Protein AF-A0ABD1AXD9-F1 (afdb_monomer)

Sequence (155 aa):
MDCRLHLVLIFSCIHLFCLSSQQETRFVYNGFDQADLFIDGLARILPGGLLQLTNATELQIGHAFFMQPFDFGPSSSLSFYTHFVCALVPPKFGADGGHGIAFVVSPSMNLSHALPTQYLGIFNSSTNRTSSSQLLAIELDTVKTSEFRKGSCWD

Nearest PDB structures (foldseek):
  1lof-assembly2_C  TM=7.909E-01  e=4.715E-04  Lathyrus ochrus
  1bqp-assembly1_A  TM=7.989E-01  e=6.779E-04  Pisum sativum
  1lgb-assembly1_A  TM=8.227E-01  e=9.747E-04  Lathyrus ochrus
  1rin-assembly1_A  TM=7.973E-01  e=9.747E-04  Pisum sativum
  1lgc-assembly2_E-2  TM=8.229E-01  e=2.141E-03  Lathyrus ochrus

InterPro domains:
  IPR001220 Legume lectin domain [PF00139] (25-148)
  IPR013320 Concanavalin A-like lectin/glucanase domain superfamily [SSF49899] (25-148)
  IPR050258 Leguminous Lectin [PTHR32401] (9-148)

Solvent-accessible surface area (backbone atoms only — not comparable to full-atom values): 10372 Å² total; per-residue (Å²): 126,60,69,63,53,52,52,51,51,52,53,50,51,52,51,54,51,60,68,64,61,66,83,76,89,80,87,86,73,97,46,42,80,83,53,72,56,48,67,41,76,61,26,48,71,43,95,89,18,44,76,38,39,69,71,90,64,79,83,59,41,41,42,77,39,71,66,73,80,82,86,75,56,96,86,56,85,85,83,84,86,86,87,85,86,85,84,89,77,70,47,79,92,77,50,84,60,73,41,60,55,62,53,75,51,58,92,60,90,80,47,87,76,31,32,37,56,96,34,68,37,64,35,32,94,74,57,80,79,45,97,76,68,76,54,49,74,55,72,52,74,69,57,94,54,89,88,54,53,96,86,53,65,100,121

Radius of gyration: 21.8 Å; Cα contacts (8 Å, |Δi|>4): 155; chains: 1; bounding box: 60×27×69 Å

Organism: NCBI:txid228776

Secondary structure (DSSP, 8-state):
-HHHHHHHHHHHHHHHHHHHT--------SSSTT--EEEEET-EEETTTEEE---SSTT--EEEEESSPP---TTPPPP---------PPPGGGPPPP-EEEEEE-S-S--TT--SGGGTTT--TTGGG-TT---EEEEEE-S--TTS-TT-S--

Foldseek 3Di:
DVVVVVVVVVVVVVVVVVVVPPPDDDDDPPFQPPAQKDKDWPWDQDPGRDIDQDDPDPWTGIDIDRPDADDDDPPDDDDDDDDDDDDQDADPPPDDGFQWAKDKDFPDPDLVVATGGPRRSRDDPVVLPDPPGPMDIDTDTPDDDPVADDPPDSD

Structure (mmCIF, N/CA/C/O backbone):
data_AF-A0ABD1AXD9-F1
#
_entry.id   AF-A0ABD1AXD9-F1
#
loop_
_atom_site.group_PDB
_atom_site.id
_atom_site.type_symbol
_atom_site.label_atom_id
_atom_site.label_alt_id
_atom_site.label_comp_id
_atom_site.label_asym_id
_atom_site.label_entity_id
_atom_site.label_seq_id
_atom_site.pdbx_PDB_ins_code
_atom_site.Cartn_x
_atom_site.Cartn_y
_atom_site.Cartn_z
_atom_site.occupancy
_atom_site.B_iso_or_equiv
_atom_site.auth_seq_id
_atom_site.auth_comp_id
_atom_site.auth_asym_id
_atom_site.auth_atom_id
_atom_site.pdbx_PDB_model_num
ATOM 1 N N . MET A 1 1 ? -37.455 -14.734 48.805 1.00 60.12 1 MET A N 1
ATOM 2 C CA . MET A 1 1 ? -36.001 -14.510 48.585 1.00 60.12 1 MET A CA 1
ATOM 3 C C . MET A 1 1 ? -35.715 -14.125 47.127 1.00 60.12 1 MET A C 1
ATOM 5 O O . MET A 1 1 ? -34.572 -14.128 46.686 1.00 60.12 1 MET A O 1
ATOM 9 N N . ASP A 1 2 ? -36.747 -13.680 46.407 1.00 71.88 2 ASP A N 1
ATOM 10 C CA . ASP A 1 2 ? -36.811 -13.799 44.948 1.00 71.88 2 ASP A CA 1
ATOM 11 C C . ASP A 1 2 ? -36.408 -12.497 44.239 1.00 71.88 2 ASP A C 1
ATOM 13 O O . ASP A 1 2 ? -35.677 -12.531 43.253 1.00 71.88 2 ASP A O 1
ATOM 17 N N . CYS A 1 3 ? -36.722 -11.331 44.825 1.00 72.56 3 CYS A N 1
ATOM 18 C CA . CYS A 1 3 ? -36.260 -10.032 44.311 1.00 72.56 3 CYS A CA 1
ATOM 19 C C . CYS A 1 3 ? -34.733 -9.874 44.346 1.00 72.56 3 CYS A C 1
ATOM 21 O O . CYS A 1 3 ? -34.159 -9.253 43.455 1.00 72.56 3 CYS A O 1
ATOM 23 N N . ARG A 1 4 ? -34.058 -10.432 45.363 1.00 79.31 4 ARG A N 1
ATOM 24 C CA . ARG A 1 4 ? -32.591 -10.347 45.465 1.00 79.31 4 ARG A CA 1
ATOM 25 C C . ARG A 1 4 ? -31.899 -11.197 44.402 1.00 79.31 4 ARG A C 1
ATOM 27 O O . ARG A 1 4 ? -30.908 -10.747 43.841 1.00 79.31 4 ARG A O 1
ATOM 34 N N . LEU A 1 5 ? -32.438 -12.376 44.092 1.00 80.12 5 LEU A N 1
ATOM 35 C CA . LEU A 1 5 ? -31.900 -13.242 43.044 1.00 80.12 5 LEU A CA 1
ATOM 36 C C . LEU A 1 5 ? -32.086 -12.620 41.651 1.00 80.12 5 LEU A C 1
ATOM 38 O O . LEU A 1 5 ? -31.161 -12.636 40.847 1.00 80.12 5 LEU A O 1
ATOM 42 N N . HIS A 1 6 ? -33.245 -12.010 41.384 1.00 78.50 6 HIS A N 1
ATOM 43 C CA . HIS A 1 6 ? -33.500 -11.310 40.120 1.00 78.50 6 HIS A CA 1
ATOM 44 C C . HIS A 1 6 ? -32.581 -10.102 39.906 1.00 78.50 6 HIS A C 1
ATOM 46 O O . HIS A 1 6 ? -32.050 -9.933 38.813 1.00 78.50 6 HIS A O 1
ATOM 52 N N . LEU A 1 7 ? -32.327 -9.300 40.944 1.00 83.06 7 LEU A N 1
ATOM 53 C CA . LEU A 1 7 ? -31.382 -8.178 40.869 1.00 83.06 7 LEU A CA 1
ATOM 54 C C . LEU A 1 7 ? -29.953 -8.636 40.555 1.00 83.06 7 LEU A C 1
ATOM 56 O O . LEU A 1 7 ? -29.288 -8.016 39.728 1.00 83.06 7 LEU A O 1
ATOM 60 N N . VAL A 1 8 ? -29.500 -9.734 41.169 1.00 87.00 8 VAL A N 1
ATOM 61 C CA . VAL A 1 8 ? -28.179 -10.323 40.893 1.00 87.00 8 VAL A CA 1
ATOM 62 C C . VAL A 1 8 ? -28.091 -10.831 39.453 1.00 87.00 8 VAL A C 1
ATOM 64 O O . VAL A 1 8 ? -27.091 -10.576 38.784 1.00 87.00 8 VAL A O 1
ATOM 67 N N . LEU A 1 9 ? -29.141 -11.488 38.950 1.00 83.31 9 LEU A N 1
ATOM 68 C CA . LEU A 1 9 ? -29.199 -11.947 37.560 1.00 83.31 9 LEU A CA 1
ATOM 69 C C . LEU A 1 9 ? -29.167 -10.774 36.573 1.00 83.31 9 LEU A C 1
ATOM 71 O O . LEU A 1 9 ? -28.398 -10.818 35.622 1.00 83.31 9 LEU A O 1
ATOM 75 N N . ILE A 1 10 ? -29.916 -9.697 36.823 1.00 85.06 10 ILE A N 1
ATOM 76 C CA . ILE A 1 10 ? -29.911 -8.500 35.964 1.00 85.06 10 ILE A CA 1
ATOM 77 C C . ILE A 1 10 ? -28.521 -7.853 35.938 1.00 85.06 10 ILE A C 1
ATOM 79 O O . ILE A 1 10 ? -28.002 -7.567 34.861 1.00 85.06 10 ILE A O 1
ATOM 83 N N . PHE A 1 11 ? -27.884 -7.668 37.099 1.00 83.12 11 PHE A N 1
ATOM 84 C CA . PHE A 1 11 ? -26.533 -7.098 37.171 1.00 83.12 11 PHE A CA 1
ATOM 85 C C . PHE A 1 11 ? -25.500 -7.982 36.460 1.00 83.12 11 PHE A C 1
ATOM 87 O O . PHE A 1 11 ? -24.647 -7.475 35.730 1.00 83.12 11 PHE A O 1
ATOM 94 N N . SER A 1 12 ? -25.613 -9.304 36.625 1.00 82.31 12 SER A N 1
ATOM 95 C CA . SER A 1 12 ? -24.769 -10.290 35.946 1.00 82.31 12 SER A CA 1
ATOM 96 C C . SER A 1 12 ? -24.960 -10.259 34.428 1.00 82.31 12 SER A C 1
ATOM 98 O O . SER A 1 12 ? -23.968 -10.237 33.702 1.00 82.31 12 SER A O 1
ATOM 100 N N . CYS A 1 13 ? -26.202 -10.183 33.940 1.00 78.44 13 CYS A N 1
ATOM 101 C CA . CYS A 1 13 ? -26.508 -10.071 32.515 1.00 78.44 13 CYS A CA 1
ATOM 102 C C . CYS A 1 13 ? -25.974 -8.766 31.912 1.00 78.44 13 CYS A C 1
ATOM 104 O O . CYS A 1 13 ? -25.403 -8.803 30.826 1.00 78.44 13 CYS A O 1
ATOM 106 N N . ILE A 1 14 ? -26.106 -7.635 32.616 1.00 74.12 14 ILE A N 1
ATOM 107 C CA . ILE A 1 14 ? -25.571 -6.339 32.167 1.00 74.12 14 ILE A CA 1
ATOM 108 C C . ILE A 1 14 ? -24.039 -6.384 32.100 1.00 74.12 14 ILE A C 1
ATOM 110 O O . ILE A 1 14 ? -23.464 -5.959 31.103 1.00 74.12 14 ILE A O 1
ATOM 114 N N . HIS A 1 15 ? -23.367 -6.948 33.111 1.00 70.44 15 HIS A N 1
ATOM 115 C CA . HIS A 1 15 ? -21.910 -7.123 33.080 1.00 70.44 15 HIS A CA 1
ATOM 116 C C . HIS A 1 15 ? -21.445 -8.055 31.951 1.00 70.44 15 HIS A C 1
ATOM 118 O O . HIS A 1 15 ? -20.466 -7.735 31.279 1.00 70.44 15 HIS A O 1
ATOM 124 N N . LEU A 1 16 ? -22.153 -9.164 31.698 1.00 68.12 16 LEU A N 1
ATOM 125 C CA . LEU A 1 16 ? -21.856 -10.050 30.565 1.00 68.12 16 LEU A CA 1
ATOM 126 C C . LEU A 1 16 ? -22.014 -9.323 29.221 1.00 68.12 16 LEU A C 1
ATOM 128 O O . LEU A 1 16 ? -21.163 -9.465 28.345 1.00 68.12 16 LEU A O 1
ATOM 132 N N . PHE A 1 17 ? -23.070 -8.518 29.070 1.00 63.69 17 PHE A N 1
ATOM 133 C CA . PHE A 1 17 ? -23.304 -7.734 27.856 1.00 63.69 17 PHE A CA 1
ATOM 134 C C . PHE A 1 17 ? -22.213 -6.676 27.639 1.00 63.69 17 PHE A C 1
ATOM 136 O O . PHE A 1 17 ? -21.685 -6.572 26.533 1.00 63.69 17 PHE A O 1
ATOM 143 N N . CYS A 1 18 ? -21.816 -5.941 28.683 1.00 60.31 18 CYS A N 1
ATOM 144 C CA . CYS A 1 18 ? -20.761 -4.925 28.598 1.00 60.31 18 CYS A CA 1
ATOM 145 C C . CYS A 1 18 ? -19.375 -5.512 28.289 1.00 60.31 18 CYS A C 1
ATOM 147 O O . CYS A 1 18 ? -18.604 -4.894 27.563 1.00 60.31 18 CYS A O 1
ATOM 149 N N . LEU A 1 19 ? -19.048 -6.706 28.795 1.00 58.03 19 LEU A N 1
ATOM 150 C CA . LEU A 1 19 ? -17.797 -7.392 28.442 1.00 58.03 19 LEU A CA 1
ATOM 151 C C . LEU A 1 19 ? -17.787 -7.859 26.976 1.00 58.03 19 LEU A C 1
ATOM 153 O O . LEU A 1 19 ? -16.726 -7.909 26.361 1.00 58.03 19 LEU A O 1
ATOM 157 N N . SER A 1 20 ? -18.957 -8.172 26.407 1.00 55.25 20 SER A N 1
ATOM 158 C CA . SER A 1 20 ? -19.086 -8.598 25.007 1.00 55.25 20 SER A CA 1
ATOM 159 C C . SER A 1 20 ? -19.054 -7.451 23.991 1.00 55.25 20 SER A C 1
ATOM 161 O O . SER A 1 20 ? -18.853 -7.699 22.806 1.00 55.25 20 SER A O 1
ATOM 163 N N . SER A 1 21 ? -19.228 -6.196 24.427 1.00 53.72 21 SER A N 1
ATOM 164 C CA . SER A 1 21 ? -19.289 -5.035 23.529 1.00 53.72 21 SER A CA 1
ATOM 165 C C . SER A 1 21 ? -17.914 -4.477 23.151 1.00 53.72 21 SER A C 1
ATOM 167 O O . SER A 1 21 ? -17.816 -3.314 22.759 1.00 53.72 21 SER A O 1
ATOM 169 N N . GLN A 1 22 ? -16.842 -5.262 23.291 1.00 57.34 22 GLN A N 1
ATOM 170 C CA . GLN A 1 22 ? -15.541 -4.877 22.757 1.00 57.34 22 GLN A CA 1
ATOM 171 C C . GLN A 1 22 ? -15.656 -4.895 21.226 1.00 57.34 22 GLN A C 1
ATOM 173 O O . GLN A 1 22 ? -15.822 -5.946 20.612 1.00 57.34 22 GLN A O 1
ATOM 178 N N . GLN A 1 23 ? -15.700 -3.706 20.629 1.00 62.72 23 GLN A N 1
ATOM 179 C CA . GLN A 1 23 ? -16.031 -3.508 19.225 1.00 62.72 23 GLN A CA 1
ATOM 180 C C . GLN A 1 23 ? -14.888 -4.030 18.346 1.00 62.72 23 GLN A C 1
ATOM 182 O O . GLN A 1 23 ? -13.892 -3.352 18.123 1.00 62.72 23 GLN A O 1
ATOM 187 N N . GLU A 1 24 ? -15.014 -5.270 17.878 1.00 72.50 24 GLU A N 1
ATOM 188 C CA . GLU A 1 24 ? -14.032 -5.883 16.991 1.00 72.50 24 GLU A CA 1
ATOM 189 C C . GLU A 1 24 ? -14.305 -5.469 15.543 1.00 72.50 24 GLU A C 1
ATOM 191 O O . GLU A 1 24 ? -15.270 -5.915 14.916 1.00 72.50 24 GLU A O 1
ATOM 196 N N . THR A 1 25 ? -13.448 -4.608 14.999 1.00 81.50 25 THR A N 1
ATOM 197 C CA . THR A 1 25 ? -13.498 -4.249 13.581 1.00 81.50 25 THR A CA 1
ATOM 198 C C . THR A 1 25 ? -12.980 -5.419 12.749 1.00 81.50 25 THR A C 1
ATOM 200 O O . THR A 1 25 ? -11.801 -5.763 12.809 1.00 81.50 25 THR A O 1
ATOM 203 N N . ARG A 1 26 ? -13.861 -6.027 11.951 1.00 87.25 26 ARG A N 1
ATOM 204 C CA . ARG A 1 26 ? -13.518 -7.093 11.002 1.00 87.25 26 ARG A CA 1
ATOM 205 C C . ARG A 1 26 ? -13.968 -6.712 9.602 1.00 87.25 26 ARG A C 1
ATOM 207 O O . ARG A 1 26 ? -15.098 -6.273 9.415 1.00 87.25 26 ARG A O 1
ATOM 214 N N . PHE A 1 27 ? -13.111 -6.958 8.622 1.00 90.31 27 PHE A N 1
ATOM 215 C CA . PHE A 1 27 ? -13.436 -6.815 7.207 1.00 90.31 27 PHE A CA 1
ATOM 216 C C . PHE A 1 27 ? -12.750 -7.921 6.404 1.00 90.31 27 PHE A C 1
ATOM 218 O O . PHE A 1 27 ? -11.689 -8.416 6.783 1.00 90.31 27 PHE A O 1
ATOM 225 N N . VAL A 1 28 ? -13.379 -8.326 5.301 1.00 94.00 28 VAL A N 1
ATOM 226 C CA . VAL A 1 28 ? -12.846 -9.321 4.365 1.00 94.00 28 VAL A CA 1
ATOM 227 C C . VAL A 1 28 ? -13.171 -8.862 2.952 1.00 94.00 28 VAL A C 1
ATOM 229 O O . VAL A 1 28 ? -14.334 -8.627 2.630 1.00 94.00 2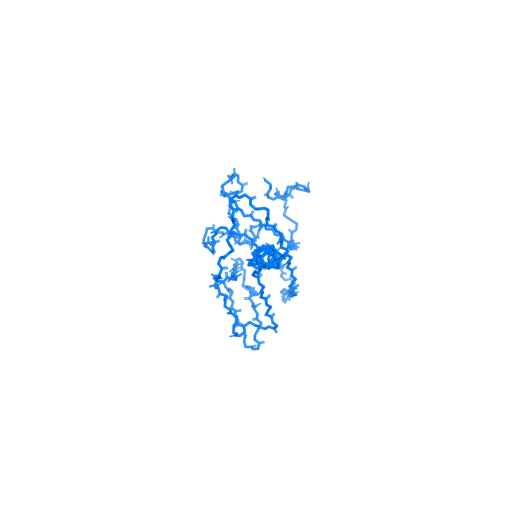8 VAL A O 1
ATOM 232 N N . TYR A 1 29 ? -12.149 -8.788 2.103 1.00 94.69 29 TYR A N 1
ATOM 233 C CA . TYR A 1 29 ? -12.294 -8.489 0.684 1.00 94.69 29 TYR A CA 1
ATOM 234 C C . TYR A 1 29 ? -11.822 -9.691 -0.138 1.00 94.69 29 TYR A C 1
ATOM 236 O O . TYR A 1 29 ? -10.628 -9.958 -0.229 1.00 94.69 29 TYR A O 1
ATOM 244 N N . ASN A 1 30 ? -12.765 -10.407 -0.760 1.00 94.56 30 ASN A N 1
ATOM 245 C CA . ASN A 1 30 ? -12.474 -11.463 -1.749 1.00 94.56 30 ASN A CA 1
ATOM 246 C C . ASN A 1 30 ? -12.347 -10.903 -3.182 1.00 94.56 30 ASN A C 1
ATOM 248 O O . ASN A 1 30 ? -12.411 -11.636 -4.164 1.00 94.56 30 ASN A O 1
ATOM 252 N N . GLY A 1 31 ? -12.218 -9.584 -3.279 1.00 95.75 31 GLY A N 1
ATOM 253 C CA . GLY A 1 31 ? -12.240 -8.759 -4.475 1.00 95.75 31 GLY A CA 1
ATOM 254 C C . GLY A 1 31 ? -12.462 -7.312 -4.037 1.00 95.75 31 GLY A C 1
ATOM 255 O O . GLY A 1 31 ? -13.080 -7.065 -2.999 1.00 95.75 31 GLY A O 1
ATOM 256 N N . PHE A 1 32 ? -11.923 -6.365 -4.795 1.00 96.94 32 PHE A N 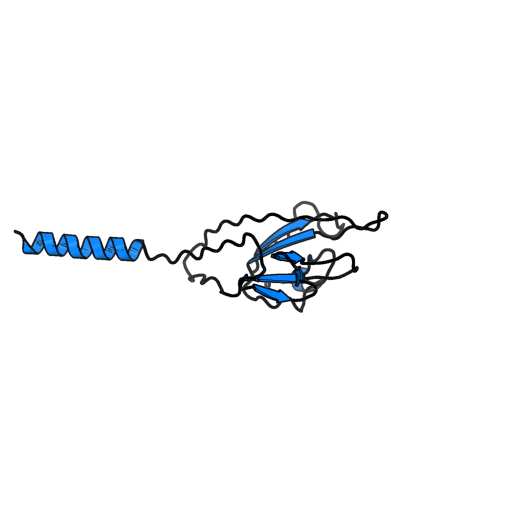1
ATOM 257 C CA . PHE A 1 32 ? -11.850 -4.962 -4.389 1.00 96.94 32 PHE A CA 1
ATOM 258 C C . PHE A 1 32 ? -12.848 -4.041 -5.105 1.00 96.94 32 PHE A C 1
ATOM 260 O O . PHE A 1 32 ? -12.871 -2.856 -4.804 1.00 96.94 32 PHE A O 1
ATOM 267 N N . ASP A 1 33 ? -13.709 -4.554 -5.994 1.00 94.44 33 ASP A N 1
ATOM 268 C CA . ASP A 1 33 ? -14.649 -3.735 -6.793 1.00 94.44 33 ASP A CA 1
ATOM 269 C C . ASP A 1 33 ? -15.596 -2.862 -5.947 1.00 94.44 33 ASP A C 1
ATOM 271 O O . ASP A 1 33 ? -16.042 -1.809 -6.394 1.00 94.44 33 ASP A O 1
ATOM 275 N N . GLN A 1 34 ? -15.913 -3.306 -4.729 1.00 90.44 34 GLN A N 1
ATOM 276 C CA . GLN A 1 34 ? -16.771 -2.598 -3.771 1.00 90.44 34 GLN A CA 1
ATOM 277 C C . GLN A 1 34 ? -16.053 -2.351 -2.438 1.00 90.44 34 GLN A C 1
ATOM 279 O O . GLN A 1 34 ? -16.703 -2.181 -1.407 1.00 90.44 34 GLN A O 1
ATOM 284 N N . ALA A 1 35 ? -14.719 -2.405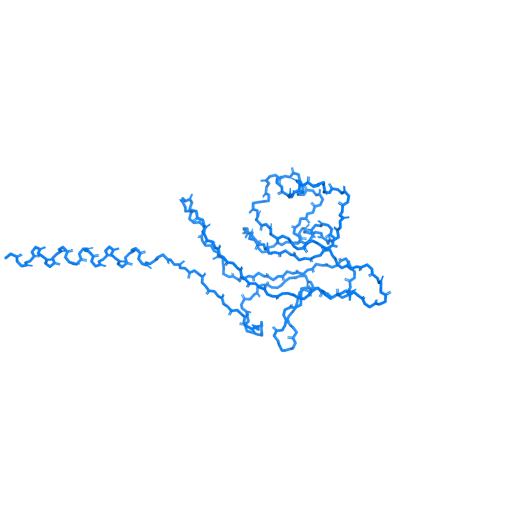 -2.431 1.00 93.62 35 ALA A N 1
ATOM 285 C CA . ALA A 1 35 ? -13.959 -2.205 -1.210 1.00 93.62 35 ALA A CA 1
ATOM 286 C C . ALA A 1 35 ? -13.936 -0.726 -0.820 1.00 93.62 35 ALA A C 1
ATOM 288 O O . ALA A 1 35 ? -13.696 0.145 -1.656 1.00 93.62 35 ALA A O 1
ATOM 289 N N . ASP A 1 36 ? -14.153 -0.461 0.466 1.00 93.00 36 ASP A N 1
ATOM 290 C CA . ASP A 1 36 ? -14.109 0.886 1.026 1.00 93.00 36 ASP A CA 1
ATOM 291 C C . ASP A 1 36 ? -12.658 1.247 1.369 1.00 93.00 36 ASP A C 1
ATOM 293 O O . ASP A 1 36 ? -12.181 1.060 2.497 1.00 93.00 36 ASP A O 1
ATOM 297 N N . LEU A 1 37 ? -11.917 1.642 0.331 1.00 95.75 37 LEU A N 1
ATOM 298 C CA . LEU A 1 37 ? -10.490 1.930 0.394 1.00 95.75 37 LEU A CA 1
ATOM 299 C C . LEU A 1 37 ? -10.188 3.358 -0.054 1.00 95.75 37 LEU A C 1
ATOM 301 O O . LEU A 1 37 ? -10.612 3.800 -1.121 1.00 95.75 37 LEU A O 1
ATOM 305 N N . PHE A 1 38 ? -9.349 4.038 0.720 1.00 96.56 38 PHE A N 1
ATOM 306 C CA . PHE A 1 38 ? -8.621 5.204 0.252 1.00 96.56 38 PHE A CA 1
ATOM 307 C C . PHE A 1 38 ? -7.452 4.729 -0.612 1.00 96.56 38 PHE A C 1
ATOM 309 O O . PHE A 1 38 ? -6.622 3.948 -0.148 1.00 96.56 38 PHE A O 1
ATOM 316 N N . ILE A 1 39 ? -7.391 5.184 -1.861 1.00 96.44 39 ILE A N 1
ATOM 317 C CA . ILE A 1 39 ? -6.375 4.785 -2.840 1.00 96.44 39 ILE A CA 1
ATOM 318 C C . ILE A 1 39 ? -5.575 6.023 -3.251 1.00 96.44 39 ILE A C 1
ATOM 320 O O . ILE A 1 39 ? -6.167 7.042 -3.605 1.00 96.44 39 ILE A O 1
ATOM 324 N N . ASP A 1 40 ? -4.246 5.919 -3.217 1.00 95.31 40 ASP A N 1
ATOM 325 C CA . ASP A 1 40 ? -3.312 6.994 -3.578 1.00 95.31 40 ASP A CA 1
ATOM 326 C C . ASP A 1 40 ? -2.123 6.461 -4.402 1.00 95.31 40 ASP A C 1
ATOM 328 O O . ASP A 1 40 ? -1.870 5.252 -4.490 1.00 95.31 40 ASP A O 1
ATOM 332 N N . GLY A 1 41 ? -1.395 7.372 -5.043 1.00 95.56 41 GLY A N 1
ATOM 333 C CA . GLY A 1 41 ? -0.287 7.080 -5.938 1.00 95.56 41 GLY A CA 1
ATOM 334 C C . GLY A 1 41 ? -0.758 6.384 -7.212 1.00 95.56 41 GLY A C 1
ATOM 335 O O . GLY A 1 41 ? -1.741 6.776 -7.841 1.00 95.56 41 GLY A O 1
ATOM 336 N N . LEU A 1 42 ? -0.035 5.342 -7.617 1.00 96.75 42 LEU A N 1
ATOM 337 C CA . LEU A 1 42 ? -0.344 4.555 -8.812 1.00 96.75 42 LEU A CA 1
ATOM 338 C C . LEU A 1 42 ? -1.373 3.441 -8.562 1.00 96.75 42 LEU A C 1
ATOM 340 O O . LEU A 1 42 ? -1.732 2.716 -9.498 1.00 96.75 42 LEU A O 1
ATOM 344 N N . ALA A 1 43 ? -1.815 3.271 -7.313 1.00 97.81 43 ALA A N 1
ATOM 345 C CA . ALA A 1 43 ? -2.707 2.187 -6.956 1.00 97.81 43 ALA A CA 1
ATOM 346 C C . ALA A 1 43 ? -4.071 2.348 -7.640 1.00 97.81 43 ALA A C 1
ATOM 348 O O . ALA A 1 43 ? -4.587 3.451 -7.819 1.00 97.81 43 ALA A O 1
ATOM 349 N N . ARG A 1 44 ? -4.662 1.228 -8.057 1.00 97.56 44 ARG A N 1
ATOM 350 C CA . ARG A 1 44 ? -5.985 1.194 -8.690 1.00 97.56 44 ARG A CA 1
ATOM 351 C C . ARG A 1 44 ? -6.620 -0.183 -8.591 1.00 97.56 44 ARG A C 1
ATOM 353 O O . ARG A 1 44 ? -5.929 -1.198 -8.516 1.00 97.56 44 ARG A O 1
ATOM 360 N N . ILE A 1 45 ? -7.942 -0.216 -8.685 1.00 97.94 45 ILE A N 1
ATOM 361 C CA . ILE A 1 45 ? -8.707 -1.455 -8.819 1.00 97.94 45 ILE A CA 1
ATOM 362 C C . ILE A 1 45 ? -8.885 -1.741 -10.312 1.00 97.94 45 ILE A C 1
ATOM 364 O O . ILE A 1 45 ? -9.389 -0.908 -11.067 1.00 97.94 45 ILE A O 1
ATOM 368 N N . LEU A 1 46 ? -8.404 -2.898 -10.758 1.00 96.94 46 LEU A N 1
ATOM 369 C CA . LEU A 1 46 ? -8.570 -3.372 -12.129 1.00 96.94 46 LEU A CA 1
ATOM 370 C C . LEU A 1 46 ? -9.954 -4.008 -12.316 1.00 96.94 46 LEU A C 1
ATOM 372 O O . LEU A 1 46 ? -10.531 -4.490 -11.340 1.00 96.94 46 LEU A O 1
ATOM 376 N N . PRO A 1 47 ? -10.457 -4.101 -13.563 1.00 95.81 47 PRO A N 1
ATOM 377 C CA . PRO A 1 47 ? -11.647 -4.892 -13.853 1.00 95.81 47 PRO A CA 1
ATOM 378 C C . PRO A 1 47 ? -11.520 -6.318 -13.300 1.00 95.81 47 PRO A C 1
ATOM 380 O O . PRO A 1 47 ? -10.510 -6.986 -13.535 1.00 95.81 47 PRO A O 1
ATOM 383 N N . GLY A 1 48 ? -12.545 -6.776 -12.579 1.00 94.06 48 GLY A N 1
ATOM 384 C CA . GLY A 1 48 ? -12.530 -8.067 -11.883 1.00 94.06 48 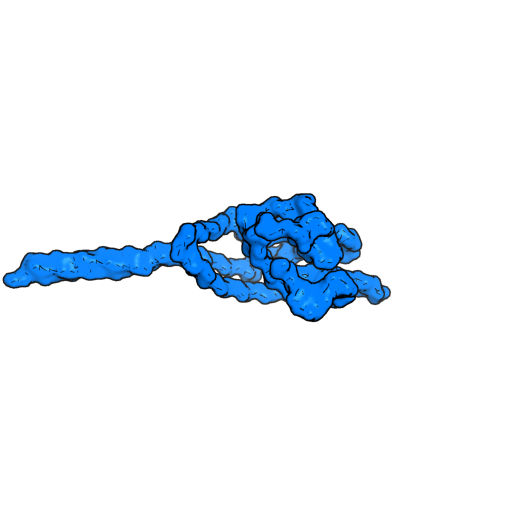GLY A CA 1
ATOM 385 C C . GLY A 1 48 ? -11.980 -8.003 -10.455 1.00 94.06 48 GLY A C 1
ATOM 386 O O . GLY A 1 48 ? -11.607 -9.040 -9.909 1.00 94.06 48 GLY A O 1
ATOM 387 N N . GLY A 1 49 ? -11.899 -6.809 -9.862 1.00 96.4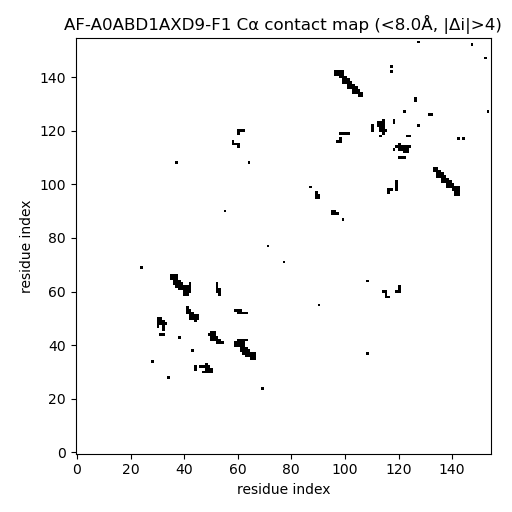4 49 GLY A N 1
ATOM 388 C CA . GLY A 1 49 ? -11.680 -6.640 -8.430 1.00 96.44 49 GLY A CA 1
ATOM 389 C C . GLY A 1 49 ? -10.255 -6.869 -7.954 1.00 96.44 49 GLY A C 1
ATOM 390 O O . GLY A 1 49 ? -10.063 -7.145 -6.774 1.00 96.44 49 GLY A O 1
ATOM 391 N N . LEU A 1 50 ? -9.249 -6.763 -8.824 1.00 96.94 50 LEU A N 1
ATOM 392 C CA . LEU A 1 50 ? -7.842 -6.890 -8.433 1.00 96.94 50 LEU A CA 1
ATOM 393 C C . LEU A 1 50 ? -7.281 -5.529 -8.012 1.00 96.94 50 LEU A C 1
ATOM 395 O O . LEU A 1 50 ? -7.236 -4.603 -8.821 1.00 96.94 50 LEU A O 1
ATOM 399 N N . LEU A 1 51 ? -6.793 -5.421 -6.776 1.00 98.00 51 LEU A N 1
ATOM 400 C CA . LEU A 1 51 ? -6.047 -4.248 -6.325 1.00 98.00 51 LEU A CA 1
ATOM 401 C C . LEU A 1 51 ? -4.611 -4.314 -6.857 1.00 98.00 51 LEU A C 1
ATOM 403 O O . LEU A 1 51 ? -3.805 -5.137 -6.425 1.00 98.00 51 LEU A O 1
ATOM 407 N N . GLN A 1 52 ? -4.292 -3.431 -7.798 1.00 97.62 52 GLN A N 1
ATOM 408 C CA . GLN A 1 52 ? -2.946 -3.236 -8.319 1.00 97.62 52 GLN A CA 1
ATOM 409 C C . GLN A 1 52 ? -2.324 -2.028 -7.618 1.00 97.62 52 GLN A C 1
ATOM 411 O O . GLN A 1 52 ? -2.749 -0.909 -7.877 1.00 97.62 52 GLN A O 1
ATOM 416 N N . LEU A 1 53 ? -1.317 -2.238 -6.763 1.00 97.31 53 LEU A N 1
ATOM 417 C CA . LEU A 1 53 ? -0.596 -1.133 -6.110 1.00 97.31 53 LEU A CA 1
ATOM 418 C C . LEU A 1 53 ? 0.354 -0.414 -7.075 1.00 97.31 53 LEU A C 1
ATOM 420 O O . LEU A 1 53 ? 0.412 0.808 -7.101 1.00 97.31 53 LEU A O 1
ATOM 424 N N . THR A 1 54 ? 1.084 -1.172 -7.891 1.00 95.75 54 THR A N 1
ATOM 425 C CA . THR A 1 54 ? 2.047 -0.643 -8.864 1.00 95.75 54 THR A CA 1
ATOM 426 C C . THR A 1 54 ? 1.997 -1.435 -10.170 1.00 95.75 54 THR A C 1
ATOM 428 O O . THR A 1 54 ? 1.388 -2.506 -10.264 1.00 95.75 54 THR A O 1
ATOM 431 N N . ASN A 1 55 ? 2.607 -0.889 -11.218 1.00 92.62 55 ASN A N 1
ATOM 432 C CA . ASN A 1 55 ? 2.769 -1.545 -12.512 1.00 92.62 55 ASN A CA 1
ATOM 433 C C . ASN A 1 55 ? 4.257 -1.521 -12.920 1.00 92.62 55 ASN A C 1
ATOM 435 O O . ASN A 1 55 ? 5.120 -1.250 -12.095 1.00 92.62 55 ASN A O 1
ATOM 439 N N . ALA A 1 56 ? 4.564 -1.820 -14.185 1.00 89.62 56 ALA A N 1
ATOM 440 C CA . ALA A 1 56 ? 5.941 -1.861 -14.682 1.00 89.62 56 ALA A CA 1
ATOM 441 C C . ALA A 1 56 ? 6.604 -0.477 -14.860 1.00 89.62 56 ALA A C 1
ATOM 443 O O . ALA A 1 56 ? 7.733 -0.412 -15.336 1.00 89.62 56 ALA A O 1
ATOM 444 N N . THR A 1 57 ? 5.919 0.622 -14.530 1.00 89.31 57 THR A N 1
ATOM 445 C CA . THR A 1 57 ? 6.516 1.958 -14.533 1.00 89.31 57 THR A CA 1
ATOM 446 C C . THR A 1 57 ? 7.519 2.074 -13.389 1.00 89.31 57 THR A C 1
ATOM 448 O O . THR A 1 57 ? 7.201 1.805 -12.231 1.00 89.31 57 THR A O 1
ATOM 451 N N . GLU A 1 58 ? 8.730 2.508 -13.718 1.00 89.75 58 GLU A N 1
ATOM 452 C CA . GLU A 1 58 ? 9.819 2.657 -12.758 1.00 89.75 58 GLU A CA 1
ATOM 453 C C . GLU A 1 58 ? 9.556 3.773 -11.738 1.00 89.75 58 GLU A C 1
ATOM 455 O O . GLU A 1 58 ? 8.883 4.771 -12.020 1.00 89.75 58 GLU A O 1
ATOM 460 N N . LEU A 1 59 ? 10.144 3.607 -10.548 1.00 90.94 59 LEU A N 1
ATOM 461 C CA . LEU A 1 59 ? 10.165 4.607 -9.474 1.00 90.94 59 LEU A CA 1
ATOM 462 C C . LEU A 1 59 ? 8.771 5.096 -9.039 1.00 90.94 59 LEU A C 1
ATOM 464 O O . LEU A 1 59 ? 8.602 6.256 -8.672 1.00 90.94 59 LEU A O 1
ATOM 468 N N . GLN A 1 60 ? 7.774 4.211 -9.067 1.00 93.62 60 GLN A N 1
ATOM 469 C CA . GLN A 1 60 ? 6.414 4.513 -8.622 1.00 93.62 60 GLN A CA 1
ATOM 470 C C . GLN A 1 60 ? 6.101 3.921 -7.250 1.00 93.62 60 GLN A C 1
ATOM 472 O O . GLN A 1 60 ? 6.683 2.918 -6.833 1.00 93.62 60 GLN A O 1
ATOM 477 N N . ILE A 1 61 ? 5.124 4.536 -6.588 1.00 96.50 61 ILE A N 1
ATOM 478 C CA . ILE A 1 61 ? 4.521 4.073 -5.338 1.00 96.50 61 ILE A CA 1
ATOM 479 C C . ILE A 1 61 ? 3.004 4.047 -5.499 1.00 96.50 61 ILE A C 1
ATOM 481 O O . ILE A 1 61 ? 2.445 4.790 -6.308 1.00 96.50 61 ILE A O 1
ATOM 485 N N . GLY A 1 62 ? 2.337 3.199 -4.731 1.00 97.38 62 GLY A N 1
ATOM 486 C CA . GLY A 1 62 ? 0.885 3.180 -4.663 1.00 97.38 62 GLY A CA 1
ATOM 487 C C . GLY A 1 62 ? 0.425 2.624 -3.331 1.00 97.38 62 GLY A C 1
ATOM 488 O O . GLY A 1 62 ? 1.055 1.721 -2.774 1.00 97.38 62 GLY A O 1
ATOM 489 N N . HIS A 1 63 ? -0.674 3.174 -2.832 1.00 97.75 63 HIS A N 1
ATOM 490 C CA . HIS A 1 63 ? -1.187 2.896 -1.499 1.00 97.75 63 HIS A CA 1
ATOM 491 C C . HIS A 1 63 ? -2.668 2.572 -1.546 1.00 97.75 63 HIS A C 1
ATOM 493 O O . HIS A 1 63 ? -3.419 3.118 -2.353 1.00 97.75 63 HIS A O 1
ATOM 499 N N . ALA A 1 64 ? -3.086 1.710 -0.630 1.00 97.44 64 ALA A N 1
ATOM 500 C CA . ALA A 1 64 ? -4.485 1.452 -0.360 1.00 97.44 64 ALA A CA 1
ATOM 501 C C . ALA A 1 64 ? -4.680 1.310 1.150 1.00 97.44 64 ALA A C 1
ATOM 503 O O . ALA A 1 64 ? -4.045 0.464 1.780 1.00 97.44 64 ALA A O 1
ATOM 504 N N . PHE A 1 65 ? -5.552 2.134 1.721 1.00 96.25 65 PHE A N 1
ATOM 505 C CA . PHE A 1 65 ? -5.871 2.148 3.143 1.00 96.25 65 PHE A CA 1
ATOM 506 C C . PHE A 1 65 ? -7.347 1.859 3.365 1.00 96.25 65 PHE A C 1
ATOM 508 O O . PHE A 1 65 ? -8.202 2.336 2.627 1.00 96.25 65 PHE A O 1
ATOM 515 N N . PHE A 1 66 ? -7.651 1.110 4.420 1.00 94.38 66 PHE A N 1
ATOM 516 C CA . PHE A 1 66 ? -9.020 0.977 4.898 1.00 94.38 66 PHE A CA 1
ATOM 517 C C . PHE A 1 66 ? -9.514 2.331 5.423 1.00 94.38 66 PHE A C 1
ATOM 519 O O . PHE A 1 66 ? -8.832 2.955 6.236 1.00 94.38 66 PHE A O 1
ATOM 526 N N . MET A 1 67 ? -10.668 2.800 4.938 1.00 91.44 67 MET A N 1
ATOM 527 C CA . MET A 1 67 ? -11.112 4.179 5.192 1.00 91.44 67 MET A CA 1
ATOM 528 C C . MET A 1 67 ? -11.505 4.451 6.643 1.00 91.44 67 MET A C 1
ATOM 530 O O . MET A 1 67 ? -11.438 5.597 7.085 1.00 91.44 67 MET A O 1
ATOM 534 N N . GLN A 1 68 ? -11.916 3.424 7.387 1.00 89.12 68 GLN A N 1
ATOM 535 C CA . GLN A 1 68 ? -12.331 3.585 8.772 1.00 89.12 68 GLN A CA 1
ATOM 536 C C . GLN A 1 68 ? -11.121 3.451 9.713 1.00 89.12 68 GLN A C 1
ATOM 538 O O . GLN A 1 68 ? -10.522 2.374 9.782 1.00 89.12 68 GLN A O 1
ATOM 543 N N . PRO A 1 69 ? -10.763 4.506 10.471 1.00 86.38 69 PRO A N 1
ATOM 544 C CA . PRO A 1 69 ? -9.681 4.428 11.443 1.00 86.38 69 PRO A CA 1
ATOM 545 C C . PRO A 1 69 ? -9.995 3.426 12.554 1.00 86.38 69 PRO A C 1
ATOM 547 O O . PRO A 1 69 ? -11.147 3.270 12.968 1.00 86.38 69 PRO A O 1
ATOM 550 N N . PHE A 1 70 ? -8.950 2.795 13.079 1.00 82.56 70 PHE A N 1
ATOM 551 C CA . PHE A 1 70 ? -9.043 2.003 14.300 1.00 82.56 70 PHE A CA 1
ATOM 552 C C . PHE A 1 70 ? -8.878 2.930 15.505 1.00 82.56 70 PHE A C 1
ATOM 554 O O . PHE A 1 70 ? -7.958 3.747 15.534 1.00 82.56 70 PHE A O 1
ATOM 561 N N . ASP A 1 71 ? -9.769 2.813 16.488 1.00 77.00 71 ASP A N 1
ATOM 562 C CA . ASP A 1 71 ? -9.651 3.559 17.739 1.00 77.00 71 ASP A CA 1
ATOM 563 C C . ASP A 1 71 ? -8.686 2.828 18.679 1.00 77.00 71 ASP A C 1
ATOM 565 O O . ASP A 1 71 ? -8.957 1.724 19.159 1.00 77.00 71 ASP A O 1
ATOM 569 N N . PHE A 1 72 ? -7.526 3.441 18.902 1.00 71.88 72 PHE A N 1
ATOM 570 C CA . PHE A 1 72 ? -6.525 2.961 19.840 1.00 71.88 72 PHE A CA 1
ATOM 571 C C . PHE A 1 72 ? -6.764 3.658 21.177 1.00 71.88 72 PHE A C 1
ATOM 573 O O . PHE A 1 72 ? -6.256 4.753 21.425 1.00 71.88 72 PHE A O 1
ATOM 580 N N . GLY A 1 73 ? -7.547 3.025 22.051 1.00 69.31 73 GLY A N 1
ATOM 581 C CA . GLY A 1 73 ? -7.743 3.526 23.406 1.00 69.31 73 GLY A CA 1
ATOM 582 C C . GLY A 1 73 ? -6.390 3.738 24.115 1.00 69.31 73 GLY A C 1
ATOM 583 O O . GLY A 1 73 ? -5.491 2.905 23.982 1.00 69.31 73 GLY A O 1
ATOM 584 N N . PRO A 1 74 ? -6.221 4.813 24.909 1.00 67.31 74 PRO A N 1
ATOM 585 C CA . PRO A 1 74 ? -4.924 5.222 25.468 1.00 67.31 74 PRO A CA 1
ATOM 586 C C . PRO A 1 74 ? -4.287 4.208 26.437 1.00 67.31 74 PRO A C 1
ATOM 588 O O . PRO A 1 74 ? -3.120 4.344 26.792 1.00 67.31 74 PRO A O 1
ATOM 591 N N . SER A 1 75 ? -5.044 3.207 26.890 1.00 67.88 75 SER A N 1
ATOM 592 C CA . SER A 1 75 ? -4.620 2.185 27.855 1.00 67.88 75 SER A CA 1
ATOM 593 C C . SER A 1 75 ? -4.816 0.747 27.361 1.00 67.88 75 SER A C 1
ATOM 595 O O . SER A 1 75 ? -4.578 -0.195 28.119 1.00 67.88 75 SER A O 1
ATOM 597 N N . SER A 1 76 ? -5.243 0.555 26.111 1.00 68.62 76 SER A N 1
ATOM 598 C CA . SER A 1 76 ? -5.490 -0.770 25.535 1.00 68.62 76 SER A CA 1
ATOM 599 C C . SER A 1 76 ? -4.348 -1.190 24.618 1.00 68.62 76 SER A C 1
ATOM 601 O O . SER A 1 76 ? -3.983 -0.465 23.697 1.00 68.62 76 SER A O 1
ATOM 603 N N . SER A 1 77 ? -3.811 -2.391 24.836 1.00 73.44 77 SER A N 1
ATOM 604 C CA . SER A 1 77 ? -2.969 -3.049 23.836 1.00 73.44 77 SER A CA 1
ATOM 605 C C . SER A 1 77 ? -3.842 -3.496 22.661 1.00 73.44 77 SER A C 1
ATOM 607 O O . SER A 1 77 ? -4.888 -4.113 22.865 1.00 73.44 77 SER A O 1
ATOM 609 N N . LEU A 1 78 ? -3.430 -3.178 21.429 1.00 75.31 78 LEU A N 1
ATOM 610 C CA . LEU A 1 78 ? -4.118 -3.672 20.240 1.00 75.31 78 LEU A CA 1
ATOM 611 C C . LEU A 1 78 ? -3.623 -5.084 19.926 1.00 75.31 78 LEU A C 1
ATOM 613 O O . LEU A 1 78 ? -2.432 -5.302 19.712 1.00 75.31 78 LEU A O 1
ATOM 617 N N . SER A 1 79 ? -4.555 -6.027 19.842 1.00 84.56 79 SER A N 1
ATOM 618 C CA . SER A 1 79 ? -4.321 -7.315 19.195 1.00 84.56 79 SER A CA 1
ATOM 619 C C . SER A 1 79 ? -4.997 -7.296 17.834 1.00 84.56 79 SER A C 1
ATOM 621 O O . SER A 1 79 ? -6.184 -6.996 17.739 1.00 84.5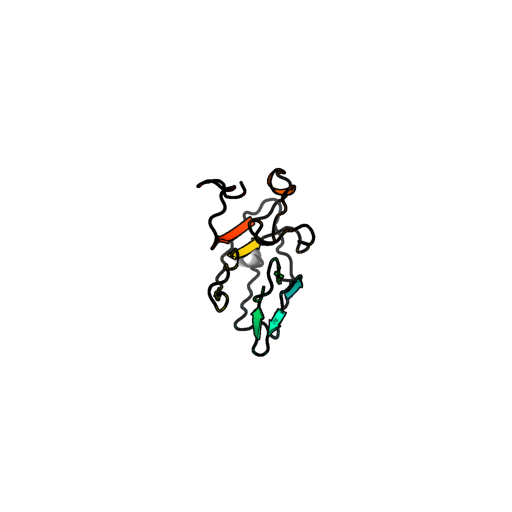6 79 SER A O 1
ATOM 623 N N . PHE A 1 80 ? -4.254 -7.617 16.782 1.00 88.44 80 PHE A N 1
ATOM 624 C CA . PHE A 1 80 ? -4.803 -7.756 15.441 1.00 88.44 80 PHE A CA 1
ATOM 625 C C . PHE A 1 80 ? -4.181 -8.962 14.744 1.00 88.44 80 PHE A C 1
ATOM 627 O O . PHE A 1 80 ? -3.096 -9.422 15.098 1.00 88.44 80 PHE A O 1
ATOM 634 N N . TYR A 1 81 ? -4.874 -9.457 13.728 1.00 91.81 81 TYR A N 1
ATOM 635 C CA . 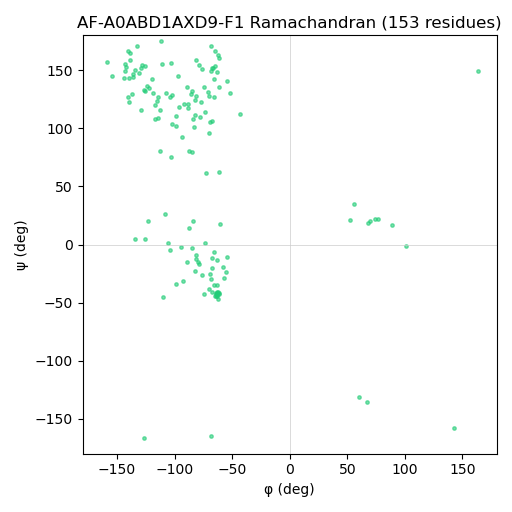TYR A 1 81 ? -4.316 -10.378 12.753 1.00 91.81 81 TYR A CA 1
ATOM 636 C C . TYR A 1 81 ? -4.729 -9.903 11.365 1.00 91.81 81 TYR A C 1
ATOM 638 O O . TYR A 1 81 ? -5.782 -9.292 11.188 1.00 91.81 81 TYR A O 1
ATOM 646 N N . THR A 1 82 ? -3.894 -10.175 10.374 1.00 93.88 82 THR A N 1
ATOM 647 C CA . THR A 1 82 ? -4.175 -9.847 8.979 1.00 93.88 82 THR A CA 1
ATOM 648 C C . THR A 1 82 ? -3.711 -10.995 8.104 1.00 93.88 82 THR A C 1
ATOM 650 O O . THR A 1 82 ? -2.706 -11.642 8.397 1.00 93.88 82 THR A O 1
ATOM 653 N N . HIS A 1 83 ? -4.464 -11.262 7.045 1.00 95.31 83 HIS A N 1
ATOM 654 C CA . HIS A 1 83 ? -4.104 -12.234 6.027 1.00 95.31 83 HIS A CA 1
ATOM 655 C C . HIS A 1 83 ? -4.423 -11.622 4.674 1.00 95.31 83 HIS A C 1
ATOM 657 O O . HIS A 1 83 ? -5.531 -11.138 4.448 1.00 95.31 83 HIS A O 1
ATOM 663 N N . PHE A 1 84 ? -3.454 -11.656 3.771 1.00 95.81 84 PHE A N 1
ATOM 664 C CA . PHE A 1 84 ? -3.626 -11.197 2.405 1.00 95.81 84 PHE A CA 1
ATOM 665 C C . PHE A 1 84 ? -2.850 -12.105 1.459 1.00 95.81 84 PHE A C 1
ATOM 667 O O . PHE A 1 84 ? -1.880 -12.759 1.842 1.00 95.81 84 PHE A O 1
ATOM 674 N N . VAL A 1 85 ? -3.298 -12.140 0.209 1.00 95.75 85 VAL A N 1
ATOM 675 C CA . VAL A 1 85 ? -2.607 -12.817 -0.886 1.00 95.75 85 VAL A CA 1
ATOM 676 C C . VAL A 1 85 ? -2.176 -11.742 -1.868 1.00 95.75 85 VAL A C 1
ATOM 678 O O . VAL A 1 85 ? -2.994 -10.932 -2.300 1.00 95.75 85 VAL A O 1
ATOM 681 N N . CYS A 1 86 ? -0.894 -11.725 -2.217 1.00 95.19 86 CYS A N 1
ATOM 682 C CA . CYS A 1 86 ? -0.344 -10.797 -3.196 1.00 95.19 86 CYS A CA 1
ATOM 683 C C . CYS A 1 86 ? 0.470 -11.543 -4.255 1.00 95.19 86 CYS A C 1
ATOM 685 O O . CYS A 1 86 ? 1.061 -12.588 -3.982 1.00 95.19 86 CYS A O 1
ATOM 687 N N . ALA A 1 87 ? 0.534 -10.971 -5.456 1.00 94.31 87 ALA A N 1
ATOM 688 C CA . ALA A 1 87 ? 1.400 -11.438 -6.528 1.00 94.31 87 ALA A CA 1
ATOM 689 C C . ALA A 1 87 ? 2.423 -10.349 -6.868 1.00 94.31 87 ALA A C 1
ATOM 691 O O . ALA A 1 87 ? 2.053 -9.247 -7.269 1.00 94.31 87 ALA A O 1
ATOM 692 N N . LEU A 1 88 ? 3.707 -10.676 -6.726 1.00 92.50 88 LEU A N 1
ATOM 693 C CA . LEU A 1 88 ? 4.822 -9.837 -7.160 1.00 92.50 88 LEU A CA 1
ATOM 694 C C . LEU A 1 88 ? 5.306 -10.369 -8.509 1.00 92.50 88 LEU A C 1
ATOM 696 O O . LEU A 1 88 ? 5.955 -11.411 -8.582 1.00 92.50 88 LEU A O 1
ATOM 700 N N . VAL A 1 89 ? 4.917 -9.691 -9.588 1.00 90.44 89 VAL A N 1
ATOM 701 C CA . VAL A 1 89 ? 5.214 -10.132 -10.955 1.00 90.44 89 VAL A CA 1
ATOM 702 C C . VAL A 1 89 ? 6.468 -9.409 -11.452 1.00 90.44 89 VAL A C 1
ATOM 704 O O . VAL A 1 89 ? 6.438 -8.181 -11.552 1.00 90.44 89 VAL A O 1
ATOM 707 N N . PRO A 1 90 ? 7.563 -10.122 -11.774 1.00 84.19 90 PRO A N 1
ATOM 708 C CA . PRO A 1 90 ? 8.771 -9.488 -12.287 1.00 84.19 90 PRO A CA 1
ATOM 709 C C . PRO A 1 90 ? 8.521 -8.871 -13.673 1.00 84.19 90 PRO A C 1
ATOM 711 O O . PRO A 1 90 ? 7.675 -9.361 -14.434 1.00 84.19 90 PRO A O 1
ATOM 714 N N . PRO A 1 91 ? 9.252 -7.806 -14.036 1.00 83.62 91 PRO A N 1
ATOM 715 C CA . PRO A 1 91 ? 9.117 -7.182 -15.342 1.00 83.62 91 PRO A CA 1
A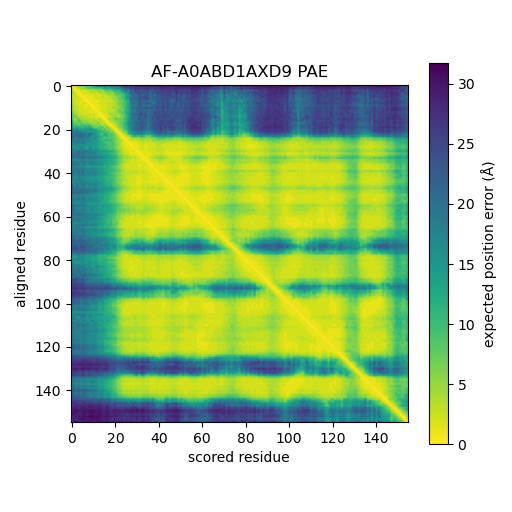TOM 716 C C . PRO A 1 91 ? 9.544 -8.136 -16.465 1.00 83.62 91 PRO A C 1
ATOM 718 O O . PRO A 1 91 ? 10.369 -9.040 -16.301 1.00 83.62 91 PRO A O 1
ATOM 721 N N . LYS A 1 92 ? 8.975 -7.921 -17.653 1.00 78.69 92 LYS A N 1
ATOM 722 C CA . LYS A 1 92 ? 9.370 -8.665 -18.853 1.00 78.69 92 LYS A CA 1
ATOM 723 C C . LYS A 1 92 ? 10.793 -8.267 -19.256 1.00 78.69 92 LYS A C 1
ATOM 725 O O . LYS A 1 92 ? 11.185 -7.120 -19.081 1.00 78.69 92 LYS A O 1
ATOM 730 N N . PHE A 1 93 ? 11.527 -9.207 -19.850 1.00 78.44 93 PHE A N 1
ATOM 731 C CA . PHE A 1 93 ? 12.871 -8.995 -20.412 1.00 78.44 93 PHE A CA 1
ATOM 732 C C . PHE A 1 93 ? 14.000 -8.749 -19.400 1.00 78.44 93 PHE A C 1
ATOM 734 O O . PHE A 1 93 ? 15.063 -8.277 -19.787 1.00 78.44 93 PHE A O 1
ATOM 741 N N . GLY A 1 94 ? 13.810 -9.132 -18.133 1.00 68.31 94 GLY A N 1
ATOM 742 C CA . GLY A 1 94 ? 14.900 -9.150 -17.152 1.00 68.31 94 GLY A CA 1
ATOM 743 C C . GLY A 1 94 ? 15.336 -7.771 -16.660 1.00 68.31 94 GLY A C 1
ATOM 744 O O . GLY A 1 94 ? 16.459 -7.645 -16.186 1.00 68.31 94 GLY A O 1
ATOM 745 N N . ALA A 1 95 ? 14.471 -6.757 -16.777 1.00 75.19 95 ALA A N 1
ATOM 746 C CA . ALA A 1 95 ? 14.654 -5.501 -16.056 1.00 75.19 95 ALA A CA 1
ATOM 747 C C . ALA A 1 95 ? 14.639 -5.740 -14.535 1.00 75.19 95 ALA A C 1
ATOM 749 O O . ALA A 1 95 ? 14.129 -6.763 -14.060 1.00 75.19 95 ALA A O 1
ATOM 750 N N . ASP A 1 96 ? 15.185 -4.793 -13.776 1.00 76.19 96 ASP A N 1
ATOM 751 C CA . ASP A 1 96 ? 15.196 -4.879 -12.319 1.00 76.19 96 ASP A CA 1
ATOM 752 C C . ASP A 1 96 ? 13.762 -4.903 -11.768 1.00 76.19 96 ASP A C 1
ATOM 754 O O . ASP A 1 96 ? 12.874 -4.176 -12.219 1.00 76.19 96 ASP A O 1
ATOM 758 N N . GLY A 1 97 ? 13.519 -5.794 -10.805 1.00 82.62 97 GLY A N 1
ATOM 759 C CA . GLY A 1 97 ? 12.221 -5.917 -10.149 1.00 82.62 97 GLY A CA 1
ATOM 760 C C . GLY A 1 97 ? 11.877 -4.711 -9.269 1.00 82.62 97 GLY A C 1
ATOM 761 O O . GLY A 1 97 ? 12.707 -3.851 -8.980 1.00 82.62 97 GLY A O 1
ATOM 762 N N . GLY A 1 98 ? 10.631 -4.672 -8.794 1.00 87.38 98 GLY A N 1
ATOM 763 C CA . GLY A 1 98 ? 10.233 -3.743 -7.736 1.00 87.38 98 GLY A CA 1
ATOM 764 C C . GLY A 1 98 ? 10.948 -4.040 -6.412 1.00 87.38 98 GLY A C 1
ATOM 765 O O . GLY A 1 98 ? 11.544 -5.101 -6.245 1.00 87.38 98 GLY A O 1
ATOM 766 N N . HIS A 1 99 ? 10.869 -3.104 -5.465 1.00 91.69 99 HIS A N 1
ATOM 767 C CA . HIS A 1 99 ? 11.488 -3.266 -4.143 1.00 91.69 99 HIS A CA 1
ATOM 768 C C . HIS A 1 99 ? 10.631 -4.079 -3.172 1.00 91.69 99 HIS A C 1
ATOM 770 O O . HIS A 1 99 ? 11.169 -4.672 -2.250 1.00 91.69 99 HIS A O 1
ATOM 776 N N . GLY A 1 100 ? 9.315 -4.154 -3.384 1.00 93.69 100 GLY A N 1
ATOM 777 C CA . GLY A 1 100 ? 8.450 -4.989 -2.562 1.00 93.69 100 GLY A CA 1
ATOM 778 C C . GLY A 1 100 ? 7.087 -4.376 -2.288 1.00 93.69 100 GLY A C 1
ATOM 779 O O . GLY A 1 100 ? 6.601 -3.521 -3.031 1.00 93.69 100 GLY A O 1
ATOM 780 N N . ILE A 1 101 ? 6.480 -4.851 -1.207 1.00 95.69 101 ILE A N 1
ATOM 781 C CA . ILE A 1 101 ? 5.194 -4.409 -0.658 1.00 95.69 101 ILE A CA 1
ATOM 782 C C . ILE A 1 101 ? 5.289 -4.428 0.867 1.00 95.69 101 ILE A C 1
ATOM 784 O O . ILE A 1 101 ? 6.029 -5.232 1.430 1.00 95.69 101 ILE A O 1
ATOM 788 N N . ALA A 1 102 ? 4.515 -3.587 1.545 1.00 95.88 102 ALA A N 1
ATOM 789 C CA . ALA A 1 102 ? 4.407 -3.615 2.994 1.00 95.88 102 ALA A CA 1
ATOM 790 C C . ALA A 1 102 ? 2.953 -3.479 3.457 1.00 95.88 102 ALA A C 1
ATOM 792 O O . ALA A 1 102 ? 2.155 -2.750 2.865 1.00 95.88 102 ALA A O 1
ATOM 793 N N . PHE A 1 103 ? 2.622 -4.185 4.538 1.00 96.06 103 PHE A N 1
ATOM 794 C CA . PHE A 1 103 ? 1.413 -3.942 5.319 1.00 96.06 103 PHE A CA 1
ATOM 795 C C . PHE A 1 103 ? 1.706 -2.845 6.343 1.00 96.06 103 PHE A C 1
ATOM 797 O O . PHE A 1 103 ? 2.692 -2.947 7.072 1.00 96.06 103 PHE A O 1
ATOM 804 N N . VAL A 1 104 ? 0.856 -1.816 6.402 1.00 94.12 104 VAL A N 1
ATOM 805 C CA . VAL A 1 104 ? 1.109 -0.607 7.196 1.00 94.12 104 VAL A CA 1
ATOM 806 C C . VAL A 1 104 ? -0.047 -0.318 8.144 1.00 94.12 104 VAL A C 1
ATOM 808 O O . VAL A 1 104 ? -1.204 -0.265 7.731 1.00 94.12 104 VAL A O 1
ATOM 811 N N . VAL A 1 105 ? 0.287 -0.056 9.407 1.00 91.62 105 VAL A N 1
ATOM 812 C CA . VAL A 1 105 ? -0.597 0.575 10.391 1.00 91.62 105 VAL A CA 1
ATOM 813 C C . VAL A 1 105 ? -0.008 1.941 10.709 1.00 91.62 105 VAL A C 1
ATOM 815 O O . VAL A 1 105 ? 1.102 2.034 11.227 1.00 91.62 105 VAL A O 1
ATOM 818 N N . SER A 1 106 ? -0.737 3.000 10.368 1.00 89.75 106 SER A N 1
ATOM 819 C CA . SER A 1 106 ? -0.264 4.382 10.456 1.00 89.75 106 SER A CA 1
ATOM 820 C C . SER A 1 106 ? -1.348 5.287 11.050 1.00 89.75 106 SER A C 1
ATOM 822 O O . SER A 1 106 ? -2.529 5.068 10.773 1.00 89.75 106 SER A O 1
ATOM 824 N N . PRO A 1 107 ? -0.980 6.335 11.812 1.00 88.38 107 PRO A N 1
ATOM 825 C CA . PRO A 1 107 ? -1.914 7.343 12.318 1.00 88.38 107 PRO A CA 1
ATOM 826 C C . PRO A 1 107 ? -2.522 8.208 11.204 1.00 88.38 107 PRO A C 1
ATOM 828 O O . PRO A 1 107 ? -3.449 8.976 11.451 1.00 88.38 107 PRO A O 1
ATOM 831 N N . SER A 1 108 ? -1.990 8.121 9.982 1.00 89.12 108 SER A N 1
ATOM 832 C CA . SER A 1 108 ? -2.452 8.875 8.820 1.00 89.12 108 SER A CA 1
ATOM 833 C C . SER A 1 108 ? -2.357 8.040 7.545 1.00 89.12 108 SER A C 1
ATOM 835 O O . SER A 1 108 ? -1.387 7.311 7.343 1.00 89.12 108 SER A O 1
ATOM 837 N N . MET A 1 109 ? -3.338 8.206 6.655 1.00 92.25 109 MET A N 1
ATOM 838 C CA . MET A 1 109 ? -3.309 7.656 5.292 1.00 92.25 109 MET A CA 1
ATOM 839 C C . MET A 1 109 ? -2.488 8.528 4.325 1.00 92.25 109 MET A C 1
ATOM 841 O O . MET A 1 109 ? -2.246 8.135 3.190 1.00 92.25 109 MET A O 1
ATOM 845 N N . ASN A 1 110 ? -2.063 9.724 4.752 1.00 91.06 110 ASN A N 1
ATOM 846 C CA . ASN A 1 110 ? -1.283 10.634 3.920 1.00 91.06 110 ASN A CA 1
ATOM 847 C C . ASN A 1 110 ? 0.207 10.260 3.948 1.00 91.06 110 ASN A C 1
ATOM 849 O O . ASN A 1 110 ? 0.936 10.636 4.870 1.00 91.06 110 ASN A O 1
ATOM 853 N N . LEU A 1 111 ? 0.649 9.579 2.891 1.00 91.00 111 LEU A N 1
ATOM 854 C CA . LEU A 1 111 ? 2.045 9.216 2.638 1.00 91.00 111 LEU A CA 1
ATOM 855 C C . LEU A 1 111 ? 2.668 10.021 1.482 1.00 91.00 111 LEU A C 1
ATOM 857 O O . LEU A 1 111 ? 3.639 9.585 0.874 1.00 91.00 111 LEU A O 1
ATOM 861 N N . SER A 1 112 ? 2.173 11.233 1.205 1.00 90.00 112 SER A N 1
ATOM 862 C CA . SER A 1 112 ? 2.701 12.107 0.134 1.00 90.00 112 SER A CA 1
ATOM 863 C C . SER A 1 112 ? 4.187 12.467 0.267 1.00 90.00 112 SER A C 1
ATOM 865 O O . SER A 1 112 ? 4.820 12.885 -0.698 1.00 90.00 112 SER A O 1
ATOM 867 N N . HIS A 1 113 ? 4.754 12.315 1.464 1.00 89.62 113 HIS A N 1
ATOM 868 C CA . HIS A 1 113 ? 6.166 12.556 1.736 1.00 89.62 113 HIS A CA 1
ATOM 869 C C . HIS A 1 113 ? 7.064 11.377 1.353 1.00 89.62 113 HIS A C 1
ATOM 871 O O . HIS A 1 113 ? 8.284 11.534 1.402 1.00 89.62 113 HIS A O 1
ATOM 877 N N . ALA A 1 114 ? 6.487 10.210 1.063 1.00 91.81 114 ALA A N 1
ATOM 878 C CA . ALA A 1 114 ? 7.220 8.972 0.901 1.00 91.81 114 ALA A CA 1
ATOM 879 C C . ALA A 1 114 ? 7.899 8.853 -0.467 1.00 91.81 114 ALA A C 1
ATOM 881 O O . ALA A 1 114 ? 7.473 9.441 -1.462 1.00 91.81 114 ALA A O 1
ATOM 882 N N . LEU A 1 115 ? 8.971 8.068 -0.508 1.00 92.69 115 LEU A N 1
ATOM 883 C CA . LEU A 1 115 ? 9.788 7.843 -1.694 1.00 92.69 115 LEU A CA 1
ATOM 884 C C . LEU A 1 115 ? 9.625 6.406 -2.220 1.00 92.69 115 LEU A C 1
ATOM 886 O O . LEU A 1 115 ? 9.267 5.504 -1.457 1.00 92.69 115 LEU A O 1
ATOM 890 N N . PRO A 1 116 ? 9.881 6.170 -3.523 1.00 93.00 116 PRO A N 1
ATOM 891 C CA . PRO A 1 116 ? 9.931 4.824 -4.090 1.00 93.00 116 PRO A CA 1
ATOM 892 C C . PRO A 1 116 ? 11.148 4.041 -3.567 1.00 93.00 116 PRO A C 1
ATOM 894 O O . PRO A 1 116 ? 11.779 4.416 -2.584 1.00 93.00 116 PRO A O 1
ATOM 897 N N . THR A 1 117 ? 11.474 2.935 -4.233 1.00 91.25 117 THR A N 1
ATOM 898 C CA . THR A 1 117 ? 12.694 2.151 -3.995 1.00 91.25 117 THR A CA 1
ATOM 899 C C . THR A 1 117 ? 12.793 1.594 -2.571 1.00 91.25 117 THR A C 1
ATOM 901 O O . THR A 1 117 ? 11.835 0.989 -2.086 1.00 91.25 117 THR A O 1
ATOM 904 N N . GLN A 1 118 ? 13.934 1.760 -1.900 1.00 88.50 118 GLN A N 1
ATOM 905 C CA . GLN A 1 118 ? 14.222 1.182 -0.588 1.00 88.50 118 GLN A CA 1
ATOM 906 C C . GLN A 1 118 ? 13.349 1.733 0.549 1.00 88.50 118 GLN A C 1
ATOM 908 O O . GLN A 1 118 ? 13.430 1.259 1.675 1.00 88.50 118 GLN A O 1
ATOM 913 N N . TYR A 1 119 ? 12.533 2.749 0.268 1.00 90.75 119 TYR A N 1
ATOM 914 C CA . TYR A 1 119 ? 11.618 3.344 1.235 1.00 90.75 119 TYR A CA 1
ATOM 915 C C . TYR A 1 119 ? 10.205 2.745 1.176 1.00 90.75 119 TYR A C 1
ATOM 917 O O . TYR A 1 119 ? 9.344 3.157 1.955 1.00 90.75 119 TYR A O 1
ATOM 925 N N . LEU A 1 120 ? 9.957 1.806 0.247 1.00 93.12 120 LEU A N 1
ATOM 926 C CA . LEU A 1 120 ? 8.697 1.067 0.057 1.00 93.12 120 LEU A CA 1
ATOM 927 C C . LEU A 1 120 ? 7.441 1.948 -0.079 1.00 93.12 120 LEU A C 1
ATOM 929 O O . LEU A 1 120 ? 6.324 1.484 0.141 1.00 93.12 120 LEU A O 1
ATOM 933 N N . GLY A 1 121 ? 7.602 3.225 -0.440 1.00 93.62 121 GLY A N 1
ATOM 934 C CA . GLY A 1 121 ? 6.501 4.183 -0.451 1.00 93.62 121 GLY A CA 1
ATOM 935 C C . GLY A 1 121 ? 5.973 4.532 0.938 1.00 93.62 121 GLY A C 1
ATOM 936 O O . GLY A 1 121 ? 4.872 5.053 1.034 1.00 93.62 121 GLY A O 1
ATOM 937 N N . ILE A 1 122 ? 6.721 4.286 2.011 1.00 91.75 122 ILE A N 1
ATOM 938 C CA . ILE A 1 122 ? 6.303 4.608 3.385 1.00 91.75 122 ILE A CA 1
ATOM 939 C C . ILE A 1 122 ? 7.131 5.752 3.954 1.00 91.75 122 ILE A C 1
ATOM 941 O O . ILE A 1 122 ? 6.589 6.674 4.557 1.00 91.75 122 ILE A O 1
ATOM 945 N N . PHE A 1 123 ? 8.443 5.693 3.753 1.00 87.06 123 PHE A N 1
ATOM 946 C CA . PHE A 1 123 ? 9.390 6.619 4.362 1.00 87.06 123 PHE A CA 1
ATOM 947 C C . PHE A 1 123 ? 10.028 7.539 3.323 1.00 87.06 123 PHE A C 1
ATOM 949 O O . PHE A 1 123 ? 9.847 7.390 2.114 1.00 87.06 123 PHE A O 1
ATOM 956 N N . ASN A 1 124 ? 10.824 8.490 3.794 1.00 86.75 124 ASN A N 1
ATOM 957 C CA . ASN A 1 124 ? 11.764 9.229 2.968 1.00 86.75 124 ASN A CA 1
ATOM 958 C C . ASN A 1 124 ? 13.140 9.308 3.633 1.00 86.75 124 ASN A C 1
ATOM 960 O O . ASN A 1 124 ? 13.311 8.996 4.810 1.00 86.75 124 ASN A O 1
ATOM 964 N N . SER A 1 125 ? 14.131 9.798 2.891 1.00 79.50 125 SER A N 1
ATOM 965 C CA . SER A 1 125 ? 15.518 9.910 3.361 1.00 79.50 125 SER A CA 1
ATOM 966 C C . SER A 1 125 ? 15.694 10.711 4.660 1.00 79.50 125 SER A C 1
ATOM 968 O O . SER A 1 125 ? 16.668 10.489 5.379 1.00 79.50 125 SER A O 1
ATOM 970 N N . SER A 1 126 ? 14.759 11.611 4.985 1.00 71.38 126 SER A N 1
ATOM 971 C CA . SER A 1 126 ? 14.788 12.456 6.185 1.00 71.38 126 SER A CA 1
ATOM 972 C C . SER A 1 126 ? 14.048 11.861 7.392 1.00 71.38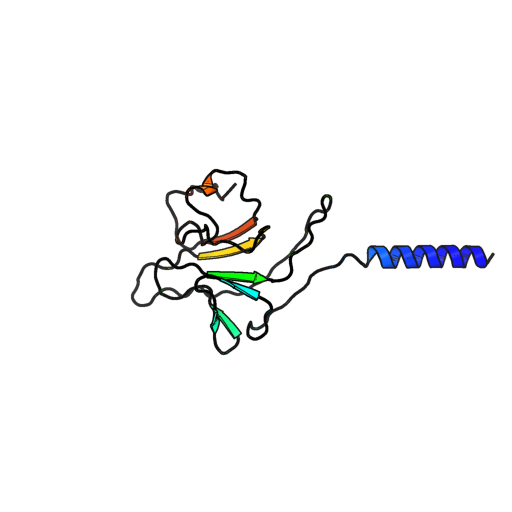 126 SER A C 1
ATOM 974 O O . SER A 1 126 ? 14.476 12.079 8.526 1.00 71.38 126 SER A O 1
ATOM 976 N N . THR A 1 127 ? 12.984 11.077 7.178 1.00 61.38 127 THR A N 1
ATOM 977 C CA . THR A 1 127 ? 12.195 10.422 8.241 1.00 61.38 127 THR A CA 1
ATOM 978 C C . THR A 1 127 ? 12.873 9.167 8.776 1.00 61.38 127 THR A C 1
ATOM 980 O O . THR A 1 127 ? 12.574 8.750 9.888 1.00 61.38 127 THR A O 1
ATOM 983 N N . ASN A 1 128 ? 13.852 8.625 8.043 1.00 54.81 128 ASN A N 1
ATOM 984 C CA . ASN A 1 128 ? 14.708 7.502 8.447 1.00 54.81 128 ASN A CA 1
ATOM 985 C C . ASN A 1 128 ? 15.438 7.684 9.792 1.00 54.81 128 ASN A C 1
ATOM 987 O O . ASN A 1 128 ? 16.116 6.767 10.246 1.00 54.81 128 ASN A O 1
ATOM 991 N N . ARG A 1 129 ? 15.424 8.888 10.376 1.00 51.19 129 ARG A N 1
ATOM 992 C CA . ARG A 1 129 ? 16.217 9.238 11.565 1.00 51.19 129 ARG A CA 1
ATOM 993 C C . ARG A 1 129 ? 15.436 9.985 12.637 1.00 51.19 129 ARG A C 1
ATOM 995 O O . ARG A 1 129 ? 16.036 10.430 13.613 1.00 51.19 129 ARG A O 1
ATOM 1002 N N . THR A 1 130 ? 14.130 10.162 12.462 1.00 50.84 130 THR A N 1
ATOM 1003 C CA . THR A 1 130 ? 13.298 10.821 13.465 1.00 50.84 130 THR A CA 1
ATOM 1004 C C . THR A 1 130 ? 12.291 9.815 14.002 1.00 50.84 130 THR A C 1
ATOM 1006 O O . THR A 1 130 ? 11.476 9.265 13.268 1.00 50.84 130 THR A O 1
ATOM 1009 N N . SER A 1 131 ? 12.309 9.620 15.319 1.00 49.38 131 SER A N 1
ATOM 1010 C CA . SER A 1 131 ? 11.358 8.841 16.132 1.00 49.38 131 SER A CA 1
ATOM 1011 C C . SER A 1 131 ? 9.904 9.357 16.074 1.00 49.38 131 SER A C 1
ATOM 1013 O O . SER A 1 131 ? 9.082 9.061 16.937 1.00 49.38 131 SER A O 1
ATOM 1015 N N . SER A 1 132 ? 9.591 10.175 15.068 1.00 50.12 132 SER A N 1
ATOM 1016 C CA . SER A 1 132 ? 8.315 10.841 14.832 1.00 50.12 132 SER A CA 1
ATOM 1017 C C . SER A 1 132 ? 7.353 10.004 13.986 1.00 50.12 132 SER A C 1
ATOM 1019 O O . SER A 1 132 ? 6.170 10.335 13.921 1.00 50.12 132 SER A O 1
ATOM 1021 N N . SER A 1 133 ? 7.833 8.957 13.315 1.00 60.41 133 SER A N 1
ATOM 1022 C CA . SER A 1 133 ? 7.002 8.095 12.473 1.00 60.41 133 SER A CA 1
ATOM 1023 C C . SER A 1 133 ? 6.408 6.983 13.337 1.00 60.41 133 SER A C 1
ATOM 1025 O O . SER A 1 133 ? 6.937 5.880 13.386 1.00 60.41 133 SER A O 1
ATOM 1027 N N . GLN A 1 134 ? 5.338 7.281 14.076 1.00 77.94 134 GLN A N 1
ATOM 1028 C CA . GLN A 1 134 ? 4.614 6.301 14.899 1.00 77.94 134 GLN A CA 1
ATOM 1029 C C . GLN A 1 134 ? 3.803 5.331 14.023 1.00 77.94 134 GLN A C 1
ATOM 1031 O O . GLN A 1 134 ? 2.578 5.308 14.094 1.00 77.94 134 GLN A O 1
ATOM 1036 N N . LEU A 1 135 ? 4.464 4.568 13.156 1.00 86.75 135 LEU A N 1
ATOM 1037 C CA . LEU A 1 135 ? 3.821 3.584 12.292 1.00 86.75 135 LEU A CA 1
ATOM 1038 C C . LEU A 1 135 ? 4.467 2.212 12.457 1.00 86.75 135 LEU A C 1
ATOM 1040 O O . LEU A 1 135 ? 5.639 2.093 12.803 1.00 86.75 135 LEU A O 1
ATOM 1044 N N . LEU A 1 136 ? 3.685 1.177 12.178 1.00 89.12 136 LEU A N 1
ATOM 1045 C CA . LEU A 1 136 ? 4.147 -0.198 12.060 1.00 89.12 136 LEU A CA 1
ATOM 1046 C C . LEU A 1 136 ? 4.114 -0.586 10.583 1.00 89.12 136 LEU A C 1
ATOM 1048 O O . LEU A 1 136 ? 3.083 -0.423 9.930 1.00 89.12 136 LEU A O 1
ATOM 1052 N N . ALA A 1 137 ? 5.214 -1.146 10.084 1.00 91.81 137 ALA A N 1
ATOM 1053 C CA . ALA A 1 137 ? 5.299 -1.716 8.748 1.00 91.81 137 ALA A CA 1
ATOM 1054 C C . ALA A 1 137 ? 5.809 -3.160 8.817 1.00 91.81 137 ALA A C 1
ATOM 1056 O O . ALA A 1 137 ? 6.787 -3.451 9.503 1.00 91.81 137 ALA A O 1
ATOM 1057 N N . ILE A 1 138 ? 5.144 -4.064 8.100 1.00 93.50 138 ILE A N 1
ATOM 1058 C CA . ILE A 1 138 ? 5.606 -5.437 7.874 1.00 93.50 138 ILE A CA 1
ATOM 1059 C C . ILE A 1 138 ? 5.893 -5.563 6.383 1.00 93.50 138 ILE A C 1
ATOM 1061 O O . ILE A 1 138 ? 4.967 -5.549 5.570 1.00 93.50 138 ILE A O 1
ATOM 1065 N N . GLU A 1 139 ? 7.172 -5.653 6.032 1.00 93.69 139 GLU A N 1
ATOM 1066 C CA . GLU A 1 139 ? 7.647 -5.620 4.650 1.00 93.69 139 GLU A CA 1
ATOM 1067 C C . GLU A 1 139 ? 7.892 -7.009 4.051 1.00 93.69 139 GLU A C 1
ATOM 1069 O O . GLU A 1 139 ? 8.348 -7.945 4.710 1.00 93.69 139 GLU A O 1
ATOM 1074 N N . LEU A 1 140 ? 7.613 -7.111 2.755 1.00 93.44 140 LEU A N 1
ATOM 1075 C CA . LEU A 1 140 ? 8.080 -8.159 1.861 1.00 93.44 140 LEU A CA 1
ATOM 1076 C C . LEU A 1 140 ? 9.044 -7.506 0.864 1.00 93.44 140 LEU A C 1
ATOM 1078 O O . LEU A 1 140 ? 8.647 -7.151 -0.247 1.00 93.44 140 LEU A O 1
ATOM 1082 N N . ASP A 1 141 ? 10.288 -7.305 1.302 1.00 91.31 141 ASP A N 1
ATOM 1083 C CA . ASP A 1 141 ? 11.364 -6.700 0.511 1.00 91.31 141 ASP A CA 1
ATOM 1084 C C . ASP A 1 141 ? 12.002 -7.737 -0.430 1.00 91.31 141 ASP A C 1
ATOM 1086 O O . ASP A 1 141 ? 12.402 -8.834 -0.021 1.00 91.31 141 ASP A O 1
ATOM 1090 N N . THR A 1 142 ? 12.084 -7.393 -1.713 1.00 90.38 142 THR A N 1
ATOM 1091 C CA . THR A 1 142 ? 12.654 -8.234 -2.770 1.00 90.38 142 THR A CA 1
ATOM 1092 C C . THR A 1 142 ? 14.049 -7.800 -3.214 1.00 90.38 142 THR A C 1
ATOM 1094 O O . THR A 1 142 ? 14.664 -8.495 -4.027 1.00 90.38 142 THR A O 1
ATOM 1097 N N . VAL A 1 143 ? 14.578 -6.688 -2.696 1.00 86.88 143 VAL A N 1
ATOM 1098 C CA . VAL A 1 143 ? 15.851 -6.095 -3.120 1.00 86.88 143 VAL A CA 1
ATOM 1099 C C . VAL A 1 143 ? 16.745 -5.813 -1.917 1.00 86.88 143 VAL A C 1
ATOM 1101 O O . VAL A 1 143 ? 16.507 -4.934 -1.099 1.00 86.88 143 VAL A O 1
ATOM 1104 N N . LYS A 1 144 ? 17.890 -6.498 -1.854 1.00 81.31 144 LYS A N 1
ATOM 1105 C CA . LYS A 1 144 ? 18.886 -6.227 -0.814 1.00 81.31 144 LYS A CA 1
ATOM 1106 C C . LYS A 1 144 ? 19.543 -4.860 -1.032 1.00 81.31 144 LYS A C 1
ATOM 1108 O O . LYS A 1 144 ? 20.451 -4.733 -1.853 1.00 81.31 144 LYS A O 1
ATOM 1113 N N . THR A 1 145 ? 19.167 -3.880 -0.221 1.00 73.25 145 THR A N 1
ATOM 1114 C CA . THR A 1 145 ? 19.781 -2.546 -0.233 1.00 73.25 145 THR A CA 1
ATOM 1115 C C . THR A 1 145 ? 20.977 -2.489 0.724 1.00 73.25 145 THR A C 1
ATOM 1117 O O . THR A 1 145 ? 20.918 -2.990 1.845 1.00 73.25 145 THR A O 1
ATOM 1120 N N . SER A 1 146 ? 22.097 -1.891 0.305 1.00 67.31 146 SER A N 1
ATOM 1121 C CA . SER A 1 146 ? 23.331 -1.833 1.113 1.00 67.31 146 SER A CA 1
ATOM 1122 C C . SER A 1 146 ? 23.224 -0.969 2.374 1.00 67.31 146 SER A C 1
ATOM 1124 O O . SER A 1 146 ? 24.036 -1.119 3.286 1.00 67.31 146 SER A O 1
ATOM 1126 N N . GLU A 1 147 ? 22.251 -0.059 2.413 1.00 62.25 147 GLU A N 1
ATOM 1127 C CA . GLU A 1 147 ? 22.050 0.909 3.495 1.00 62.25 147 GLU A CA 1
ATOM 1128 C C . GLU A 1 147 ? 21.418 0.280 4.749 1.00 62.25 147 GLU A C 1
ATOM 1130 O O . GLU A 1 147 ? 21.700 0.737 5.856 1.00 62.25 147 GLU A O 1
ATOM 1135 N N . PHE A 1 148 ? 20.660 -0.815 4.606 1.00 59.72 148 PHE A N 1
ATOM 1136 C CA . PHE A 1 148 ? 20.029 -1.535 5.717 1.00 59.72 148 PHE A CA 1
ATOM 1137 C C . PHE A 1 148 ? 20.831 -2.803 6.026 1.00 59.72 148 PHE A C 1
ATOM 1139 O O . PHE A 1 148 ? 20.814 -3.790 5.285 1.00 59.72 148 PHE A O 1
ATOM 1146 N N . ARG A 1 149 ? 21.615 -2.786 7.111 1.00 46.72 149 ARG A N 1
ATOM 1147 C CA . ARG A 1 149 ? 22.333 -3.992 7.557 1.00 46.72 149 ARG A CA 1
ATOM 1148 C C . ARG A 1 149 ? 21.347 -4.934 8.243 1.00 46.72 149 ARG A C 1
ATOM 1150 O O . ARG A 1 149 ? 20.380 -4.514 8.858 1.00 46.72 149 ARG A O 1
ATOM 1157 N N . LYS A 1 150 ? 21.636 -6.237 8.169 1.00 38.50 150 LYS A N 1
ATOM 1158 C CA . LYS A 1 150 ? 20.923 -7.300 8.896 1.00 38.50 150 LYS A CA 1
ATOM 1159 C C . LYS A 1 150 ? 20.659 -6.862 10.348 1.00 38.50 150 LYS A C 1
ATOM 1161 O O . LYS A 1 150 ? 21.616 -6.728 11.107 1.00 38.50 150 LYS A O 1
ATOM 1166 N N . GLY A 1 151 ? 19.392 -6.655 10.701 1.00 43.59 151 GLY A N 1
ATOM 1167 C CA . GLY A 1 151 ? 18.970 -6.239 12.043 1.00 43.59 151 GLY A CA 1
ATOM 1168 C C . GLY A 1 151 ? 18.637 -4.755 12.212 1.00 43.59 151 GLY A C 1
ATOM 1169 O O . GLY A 1 151 ? 18.227 -4.387 13.300 1.00 43.59 151 GLY A O 1
ATOM 1170 N N . SER A 1 152 ? 18.764 -3.922 11.177 1.00 43.53 152 SER A N 1
ATOM 1171 C CA . SER A 1 152 ? 18.107 -2.614 11.126 1.00 43.53 152 SER A CA 1
ATOM 1172 C C . SER A 1 152 ? 16.901 -2.723 10.197 1.00 43.53 152 SER A C 1
ATOM 1174 O O . SER A 1 152 ? 16.953 -2.281 9.048 1.00 43.53 152 SER A O 1
ATOM 1176 N N . CYS A 1 153 ? 15.835 -3.360 10.694 1.00 47.78 153 CYS A N 1
ATOM 1177 C CA . CYS A 1 153 ? 14.514 -2.854 10.342 1.00 47.78 153 CYS A CA 1
ATOM 1178 C C . CYS A 1 153 ? 14.436 -1.429 10.910 1.00 47.78 153 CYS A C 1
ATOM 1180 O O . CYS A 1 153 ? 15.280 -1.039 11.717 1.00 47.78 153 CYS A O 1
ATOM 1182 N N . TRP A 1 154 ? 13.486 -0.649 10.442 1.00 50.88 154 TRP A N 1
ATOM 1183 C CA . TRP A 1 154 ? 13.236 0.731 10.834 1.00 50.88 154 TRP A CA 1
ATOM 1184 C C . TRP A 1 154 ? 12.877 0.896 12.329 1.00 50.88 154 TRP A C 1
ATOM 1186 O O . TRP A 1 154 ? 11.761 1.300 12.640 1.00 50.88 154 TRP A O 1
ATOM 1196 N N . ASP A 1 155 ? 13.793 0.550 13.236 1.00 35.47 155 ASP A N 1
ATOM 1197 C CA . ASP A 1 155 ? 13.675 0.717 14.689 1.00 35.47 155 ASP A CA 1
ATOM 1198 C C . ASP A 1 155 ? 13.981 2.165 15.107 1.00 35.47 155 ASP A C 1
ATOM 1200 O O . ASP A 1 155 ? 15.020 2.722 14.666 1.00 35.47 155 ASP A O 1
#

pLDDT: mean 82.57, std 15.15, range [35.47, 98.0]

Mean predicted aligned error: 10.09 Å